Protein AF-A0A8T6UL02-F1 (afdb_monomer)

Radius of gyration: 34.54 Å; Cα contacts (8 Å, |Δi|>4): 51; chains: 1; bounding box: 74×32×104 Å

Secondary structure (DSSP, 8-state):
---SSTT-S-HHHH-HHHHHHHHHHHHHHHHHHHHHHHHHHHHHHHHHTSS-HHHHHHHHHHHHHHHHHHHHHHHHHHHHHHHHHHHHHHHHHHHHHHHHHHHHHHHHHHHHHHHHHHHHHHHHHHTTSSS---

Foldseek 3Di:
DPDDPPPPQDLLNPDPLLVVLVVVLVVLVVVLVVLVVVLVVLVVCVVVVVDDPVRNVVSVVVSVVSNVVSVVVSVVSVVVSVVVSVVSVVVVVVVVVVVVVVVVVVVVVVVVVVVVVVVVVVVVVVVVVPPPDD

Mean predicted aligned error: 10.26 Å

pLDDT: mean 85.06, std 16.7, range [44.0, 98.06]

Solvent-accessible surface area (backbone atoms only — not comparable to full-atom values): 7528 Å² total; per-residue (Å²): 141,91,78,81,76,79,74,77,63,47,77,57,73,66,34,66,65,46,50,50,39,52,52,52,39,53,52,41,51,52,54,44,52,52,49,51,54,51,53,52,50,50,54,50,32,41,75,72,64,79,36,54,72,68,57,46,51,55,51,50,53,52,48,52,52,52,47,53,53,43,52,54,50,37,56,54,42,49,52,52,34,53,55,49,44,51,54,50,49,54,56,48,52,57,49,50,53,57,48,49,56,53,47,54,55,48,49,53,54,49,53,54,52,50,52,55,49,52,59,53,53,52,55,58,52,59,65,64,69,75,76,82,85,132

Nearest PDB structures (foldseek):
  4tko-assembly1_B  TM=5.099E-01  e=1.509E+00  Aquifex aeolicus VF5
  3zx6-assembly1_A  TM=4.543E-01  e=8.650E+00  Archaeoglobus fulgidus DSM 4304

Structure (mmCIF, N/CA/C/O backbone):
data_AF-A0A8T6UL02-F1
#
_entry.id   AF-A0A8T6UL02-F1
#
loop_
_atom_site.group_PDB
_atom_site.id
_atom_site.type_symbol
_atom_site.label_atom_id
_atom_site.label_alt_id
_atom_site.label_comp_id
_atom_site.label_asym_id
_atom_site.label_entity_id
_atom_site.label_seq_id
_atom_site.pdbx_PDB_ins_code
_atom_site.Cartn_x
_atom_site.Cartn_y
_atom_site.Cartn_z
_atom_site.occupancy
_atom_site.B_iso_or_equiv
_atom_site.auth_seq_id
_atom_site.auth_comp_id
_atom_site.auth_asym_id
_atom_site.auth_atom_id
_atom_site.pdbx_PDB_model_num
ATOM 1 N N . MET A 1 1 ? -29.257 -24.003 4.814 1.00 45.38 1 MET A N 1
ATOM 2 C CA . MET A 1 1 ? -28.321 -23.491 5.841 1.00 45.38 1 MET A CA 1
ATOM 3 C C . MET A 1 1 ? -27.054 -22.972 5.154 1.00 45.38 1 MET A C 1
ATOM 5 O O . MET A 1 1 ? -26.234 -23.784 4.768 1.00 45.38 1 MET A O 1
ATOM 9 N N . ALA A 1 2 ? -26.910 -21.660 4.904 1.00 47.00 2 ALA A N 1
ATOM 10 C CA . ALA A 1 2 ? -25.755 -21.115 4.156 1.00 47.00 2 ALA A CA 1
ATOM 11 C C . ALA A 1 2 ? -25.418 -19.651 4.528 1.00 47.00 2 ALA A C 1
ATOM 13 O O . ALA A 1 2 ? -25.302 -18.783 3.662 1.00 47.00 2 ALA A O 1
ATOM 14 N N . ARG A 1 3 ? -25.341 -19.328 5.827 1.00 44.00 3 ARG A N 1
ATOM 15 C CA . ARG A 1 3 ? -25.048 -17.953 6.293 1.00 44.00 3 ARG A CA 1
ATOM 16 C C . ARG A 1 3 ? -24.009 -17.857 7.419 1.00 44.00 3 ARG A C 1
ATOM 18 O O . ARG A 1 3 ? -23.901 -16.799 8.017 1.00 44.00 3 ARG A O 1
ATOM 25 N N . ALA A 1 4 ? -23.235 -18.908 7.695 1.00 48.69 4 ALA A N 1
ATOM 26 C CA . ALA A 1 4 ? -22.297 -18.909 8.826 1.00 48.69 4 ALA A CA 1
ATOM 27 C C . ALA A 1 4 ? -20.877 -18.395 8.495 1.00 48.69 4 ALA A C 1
ATOM 29 O O . ALA A 1 4 ? -20.151 -17.995 9.399 1.00 48.69 4 ALA A O 1
ATOM 30 N N . ASP A 1 5 ? -20.468 -18.346 7.220 1.00 46.78 5 ASP A N 1
ATOM 31 C CA . ASP A 1 5 ? -19.061 -18.061 6.874 1.00 46.78 5 ASP A CA 1
ATOM 32 C C . ASP A 1 5 ? -18.757 -16.618 6.447 1.00 46.78 5 ASP A C 1
ATOM 34 O O . ASP A 1 5 ? -17.597 -16.266 6.238 1.00 46.78 5 ASP A O 1
ATOM 38 N N . LYS A 1 6 ? -19.762 -15.736 6.350 1.00 47.28 6 LYS A N 1
ATOM 39 C CA . LYS A 1 6 ? -19.541 -14.339 5.916 1.00 47.28 6 LYS A CA 1
ATOM 40 C C . LYS A 1 6 ? -18.942 -13.433 7.002 1.00 47.28 6 LYS A C 1
ATOM 42 O O . LYS A 1 6 ? -18.418 -12.369 6.671 1.00 47.28 6 LYS A O 1
ATOM 47 N N . ASP A 1 7 ? -18.951 -13.865 8.261 1.00 50.88 7 ASP A N 1
ATOM 48 C CA . ASP A 1 7 ? -18.588 -13.024 9.410 1.00 50.88 7 ASP A CA 1
ATOM 49 C C . ASP A 1 7 ? -17.137 -13.174 9.896 1.00 50.88 7 ASP A C 1
ATOM 51 O O . ASP A 1 7 ? -16.709 -12.448 10.792 1.00 50.88 7 ASP A O 1
ATOM 55 N N . LYS A 1 8 ? -16.329 -14.027 9.255 1.00 52.44 8 LYS A N 1
ATOM 56 C CA . LYS A 1 8 ? -14.916 -14.246 9.627 1.00 52.44 8 LYS A CA 1
ATOM 57 C C . LYS A 1 8 ? -13.940 -13.209 9.057 1.00 52.44 8 LYS A C 1
ATOM 59 O 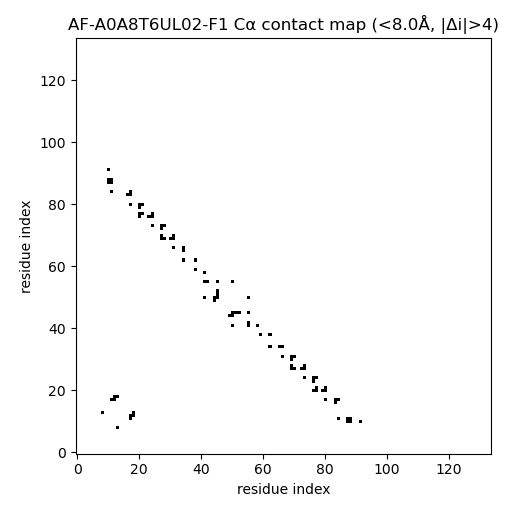O . LYS A 1 8 ? -12.736 -13.341 9.245 1.00 52.44 8 LYS A O 1
ATOM 64 N N . THR A 1 9 ? -14.420 -12.173 8.362 1.00 61.25 9 THR A N 1
ATOM 65 C CA . THR A 1 9 ? -13.524 -11.114 7.869 1.00 61.25 9 THR A CA 1
ATOM 66 C C . THR A 1 9 ? -13.160 -10.162 9.000 1.00 61.25 9 THR A C 1
ATOM 68 O O . THR A 1 9 ? -14.03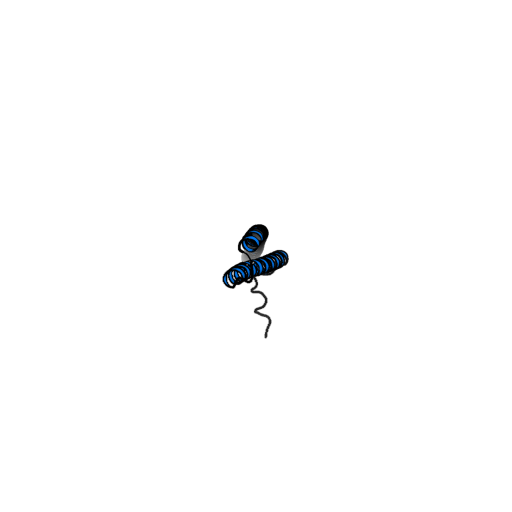3 -9.590 9.675 1.00 61.25 9 THR A O 1
ATOM 71 N N . SER A 1 10 ? -11.854 -9.981 9.213 1.00 71.75 10 SER A N 1
ATOM 72 C CA . SER A 1 10 ? -11.358 -9.158 10.313 1.00 71.75 10 SER A CA 1
ATOM 73 C C . SER A 1 10 ? -11.917 -7.734 10.203 1.00 71.75 10 SER A C 1
ATOM 75 O O . SER A 1 10 ? -12.182 -7.219 9.112 1.00 71.75 10 SER A O 1
ATOM 77 N N . ILE A 1 11 ? -12.128 -7.059 11.337 1.00 77.25 11 ILE A N 1
ATOM 78 C CA . ILE A 1 11 ? -12.594 -5.656 11.355 1.00 77.25 11 ILE A CA 1
ATOM 79 C C . ILE A 1 11 ? -11.691 -4.761 10.478 1.00 77.25 11 ILE A C 1
ATOM 81 O O . ILE A 1 11 ? -12.160 -3.812 9.848 1.00 77.25 11 ILE A O 1
ATOM 85 N N . VAL A 1 12 ? -10.410 -5.119 10.386 1.00 72.31 12 VAL A N 1
ATOM 86 C CA . VAL A 1 12 ? -9.400 -4.496 9.529 1.00 72.31 12 VAL A CA 1
ATOM 87 C C . VAL A 1 12 ? -9.692 -4.740 8.043 1.00 72.31 12 VAL A C 1
ATOM 89 O O . VAL A 1 12 ? -9.715 -3.793 7.261 1.00 72.31 12 VAL A O 1
ATOM 92 N N . GLU A 1 13 ? -9.986 -5.981 7.654 1.00 74.12 13 GLU A N 1
ATOM 93 C CA . GLU A 1 13 ? -10.331 -6.353 6.275 1.00 74.12 13 GLU A CA 1
ATOM 94 C C . GLU A 1 13 ? -11.640 -5.731 5.799 1.00 74.12 13 GLU A C 1
ATOM 96 O O . GLU A 1 13 ? -11.802 -5.489 4.605 1.00 74.12 13 GLU A O 1
ATOM 101 N N . ARG A 1 14 ? -12.583 -5.448 6.701 1.00 79.56 14 ARG A N 1
ATOM 102 C CA . ARG A 1 14 ? -13.853 -4.791 6.359 1.00 79.56 14 ARG A CA 1
ATOM 103 C C . ARG A 1 14 ? -13.728 -3.276 6.180 1.00 79.56 14 ARG A C 1
ATOM 105 O O . ARG A 1 14 ? -14.596 -2.677 5.538 1.00 79.56 14 ARG A O 1
ATOM 112 N N . ASP A 1 15 ? -12.662 -2.647 6.675 1.00 90.38 15 ASP A N 1
ATOM 113 C CA . ASP A 1 15 ? -12.486 -1.197 6.572 1.00 90.38 15 ASP A CA 1
ATOM 114 C C . ASP A 1 15 ? -12.290 -0.760 5.108 1.00 90.38 15 ASP A C 1
ATOM 116 O O . ASP A 1 15 ? -11.323 -1.104 4.422 1.00 90.38 15 ASP A O 1
ATOM 120 N N . ARG A 1 16 ? -13.234 0.051 4.612 1.00 90.94 16 ARG A N 1
ATOM 121 C CA . ARG A 1 16 ? -13.246 0.530 3.219 1.00 90.94 16 ARG A CA 1
ATOM 122 C C . ARG A 1 16 ? -11.994 1.336 2.860 1.00 90.94 16 ARG A C 1
ATOM 124 O O . ARG A 1 16 ? -11.568 1.301 1.7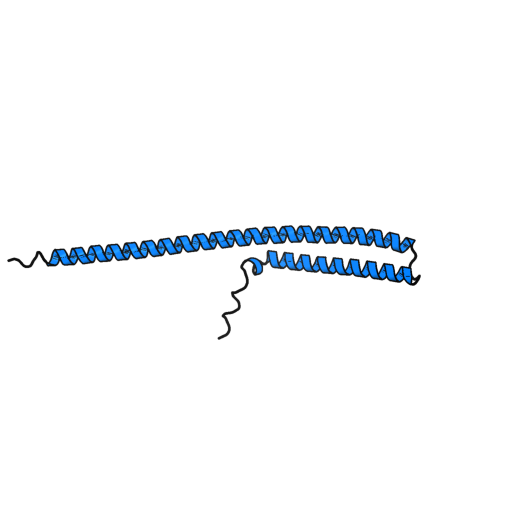05 1.00 90.94 16 ARG A O 1
ATOM 131 N N . LYS A 1 17 ? -11.402 2.062 3.818 1.00 91.81 17 LYS A N 1
ATOM 132 C CA . LYS A 1 17 ? -10.203 2.877 3.570 1.00 91.81 17 LYS A CA 1
ATOM 133 C C . LYS A 1 17 ? -8.978 1.981 3.405 1.00 91.81 17 LYS A C 1
ATOM 135 O O . LYS A 1 17 ? -8.224 2.192 2.461 1.00 91.81 17 LYS A O 1
ATOM 140 N N . ILE A 1 18 ? -8.830 0.947 4.234 1.00 92.25 18 ILE A N 1
ATOM 141 C CA . ILE A 1 18 ? -7.770 -0.064 4.090 1.00 92.25 18 ILE A CA 1
ATOM 142 C C . ILE A 1 18 ? -7.890 -0.793 2.749 1.00 92.25 18 ILE A C 1
ATOM 144 O O . ILE A 1 18 ? -6.895 -0.903 2.030 1.00 92.25 18 ILE A O 1
ATOM 148 N N . LYS A 1 19 ? -9.103 -1.197 2.340 1.00 93.88 19 LYS A N 1
ATOM 149 C CA . LYS A 1 19 ? -9.328 -1.786 1.005 1.00 93.88 19 LYS A CA 1
ATOM 150 C C . LYS A 1 19 ? -8.906 -0.845 -0.123 1.00 93.88 19 LYS A C 1
ATOM 152 O O . LYS A 1 19 ? -8.217 -1.269 -1.050 1.00 93.88 19 LYS A O 1
ATOM 157 N N . LYS A 1 20 ? -9.291 0.434 -0.045 1.00 95.19 20 LYS A N 1
ATOM 158 C CA . LYS A 1 20 ? -8.926 1.444 -1.050 1.00 95.19 20 LYS A CA 1
ATOM 159 C C . LYS A 1 20 ? -7.410 1.629 -1.131 1.00 95.19 20 LYS A C 1
ATOM 161 O O . LYS A 1 20 ? -6.864 1.579 -2.228 1.00 95.19 20 LYS A O 1
ATOM 166 N N . LEU A 1 21 ? -6.738 1.785 0.010 1.00 94.38 21 LEU A N 1
ATOM 167 C CA . LEU A 1 21 ? -5.280 1.921 0.076 1.00 94.38 21 LEU A CA 1
ATOM 168 C C . LEU A 1 21 ? -4.577 0.684 -0.490 1.00 94.38 21 LEU A C 1
ATOM 170 O O . LEU A 1 21 ? -3.671 0.821 -1.301 1.00 94.38 21 LEU A O 1
ATOM 174 N N . THR A 1 22 ? -5.054 -0.514 -0.153 1.00 95.12 22 THR A N 1
ATOM 175 C CA . THR A 1 22 ? -4.528 -1.776 -0.698 1.00 95.12 22 THR A CA 1
ATOM 176 C C . THR A 1 22 ? -4.677 -1.843 -2.215 1.00 95.12 22 THR A C 1
ATOM 178 O O . THR A 1 22 ? -3.741 -2.226 -2.909 1.00 95.12 22 THR A O 1
ATOM 181 N N . LYS A 1 23 ? -5.831 -1.433 -2.757 1.00 97.00 23 LYS A N 1
ATOM 182 C CA . LYS A 1 23 ? -6.037 -1.373 -4.210 1.00 97.00 23 LYS A CA 1
ATOM 183 C C . LYS A 1 23 ? -5.077 -0.381 -4.870 1.00 97.00 23 LYS A C 1
ATOM 185 O O . LYS A 1 23 ? -4.508 -0.706 -5.903 1.00 97.00 23 LYS A O 1
ATOM 190 N N . MET A 1 24 ? -4.877 0.794 -4.271 1.00 96.44 24 MET A N 1
ATOM 191 C CA . MET A 1 24 ? -3.936 1.795 -4.785 1.00 96.44 24 MET A CA 1
ATOM 192 C C . MET A 1 24 ? -2.489 1.291 -4.768 1.00 96.44 24 MET A C 1
ATOM 194 O O . MET A 1 24 ? -1.785 1.503 -5.749 1.00 96.44 24 MET A O 1
ATOM 198 N N . ILE A 1 25 ? -2.068 0.596 -3.704 1.00 97.00 25 ILE A N 1
ATOM 199 C CA . ILE A 1 25 ? -0.744 -0.044 -3.624 1.00 97.00 25 ILE A CA 1
ATOM 200 C C . ILE A 1 25 ? -0.576 -1.034 -4.778 1.00 97.00 25 ILE A C 1
ATOM 202 O O . ILE A 1 25 ? 0.349 -0.875 -5.563 1.00 97.00 25 ILE A O 1
ATOM 206 N N . LYS A 1 26 ? -1.540 -1.943 -4.976 1.00 97.44 26 LYS A N 1
ATOM 207 C CA . LYS A 1 26 ? -1.514 -2.912 -6.086 1.00 97.44 26 LYS A CA 1
ATOM 208 C C . LYS A 1 26 ? -1.449 -2.258 -7.463 1.00 97.44 26 LYS A C 1
ATOM 210 O O . LYS A 1 26 ? -0.798 -2.772 -8.365 1.00 97.44 26 LYS A O 1
ATOM 215 N N . THR A 1 27 ? -2.137 -1.134 -7.659 1.00 98.06 27 THR A N 1
ATOM 216 C CA . THR A 1 27 ? -2.023 -0.371 -8.909 1.00 98.06 27 THR A CA 1
ATOM 217 C C . THR A 1 27 ? -0.608 0.173 -9.094 1.00 98.06 27 THR A C 1
ATOM 219 O O . THR A 1 27 ? -0.072 0.078 -10.192 1.00 98.06 27 THR A O 1
ATOM 222 N N . LYS A 1 28 ? 0.017 0.701 -8.036 1.00 97.19 28 LYS A N 1
ATOM 223 C CA . LYS A 1 28 ? 1.394 1.206 -8.093 1.00 97.19 28 LYS A CA 1
ATOM 224 C C . LYS A 1 28 ? 2.438 0.100 -8.254 1.00 97.19 28 LYS A C 1
ATOM 226 O O . LYS A 1 28 ? 3.409 0.315 -8.965 1.00 97.19 28 LYS A O 1
ATOM 231 N N . GLU A 1 29 ? 2.225 -1.076 -7.675 1.00 96.94 29 GLU A N 1
ATOM 232 C CA . GLU A 1 29 ? 3.060 -2.262 -7.919 1.00 96.94 29 GLU A CA 1
ATOM 233 C C . GLU A 1 29 ? 3.018 -2.658 -9.400 1.00 96.94 29 GLU A C 1
ATOM 235 O O . GLU A 1 29 ? 4.058 -2.779 -10.030 1.00 96.94 29 GLU A O 1
ATOM 240 N N . LYS A 1 30 ? 1.828 -2.698 -10.013 1.00 97.88 30 LYS A N 1
ATOM 241 C CA . LYS A 1 30 ? 1.707 -2.945 -11.460 1.00 97.88 30 LYS A CA 1
ATOM 242 C C . LYS A 1 30 ? 2.393 -1.880 -12.317 1.00 97.88 30 LYS A C 1
ATOM 244 O O . LYS A 1 30 ? 2.960 -2.200 -13.356 1.00 97.88 30 LYS A O 1
ATOM 249 N N . GLU A 1 31 ? 2.322 -0.608 -11.921 1.00 96.94 31 GLU A N 1
ATOM 250 C CA . GLU A 1 31 ? 3.071 0.458 -12.603 1.00 96.94 31 GLU A CA 1
ATOM 251 C C . GLU A 1 31 ? 4.588 0.215 -12.516 1.00 96.94 31 GLU A C 1
ATOM 253 O O . GLU A 1 31 ? 5.294 0.419 -13.503 1.00 96.94 31 GLU A O 1
ATOM 258 N N . LEU A 1 32 ? 5.081 -0.255 -11.365 1.00 96.25 32 LEU A N 1
ATOM 259 C CA . LEU A 1 32 ? 6.484 -0.612 -11.166 1.00 96.25 32 LEU A CA 1
ATOM 260 C C . LEU A 1 32 ? 6.901 -1.777 -12.074 1.00 96.25 32 LEU A C 1
ATOM 262 O O . LEU A 1 32 ? 7.911 -1.655 -12.765 1.00 96.25 32 LEU A O 1
ATOM 266 N N . ASP A 1 33 ? 6.090 -2.833 -12.149 1.00 96.94 33 ASP A N 1
ATOM 267 C CA . ASP A 1 33 ? 6.334 -3.988 -13.024 1.00 96.94 33 ASP A CA 1
ATOM 268 C C . ASP A 1 33 ? 6.428 -3.562 -14.498 1.00 96.94 33 ASP A C 1
ATOM 270 O O . ASP A 1 33 ? 7.295 -4.017 -15.244 1.00 96.94 33 ASP A O 1
ATOM 274 N N . ILE A 1 34 ? 5.570 -2.631 -14.933 1.00 97.50 34 ILE A N 1
ATOM 275 C CA . ILE A 1 34 ? 5.609 -2.084 -16.297 1.00 97.50 34 ILE A CA 1
ATOM 276 C C . ILE A 1 34 ? 6.913 -1.317 -16.547 1.00 97.50 34 ILE A C 1
ATOM 278 O O . ILE A 1 34 ? 7.491 -1.434 -17.629 1.00 97.50 34 ILE A O 1
ATOM 282 N N . ILE A 1 35 ? 7.380 -0.520 -15.582 1.00 96.38 35 ILE A N 1
ATOM 283 C CA . ILE A 1 35 ? 8.655 0.210 -15.685 1.00 96.38 35 ILE A CA 1
ATOM 284 C C . ILE A 1 35 ? 9.827 -0.774 -15.774 1.00 96.38 35 ILE A C 1
ATOM 286 O O . ILE A 1 35 ? 10.741 -0.574 -16.574 1.00 96.38 35 ILE A O 1
ATOM 290 N N . GLU A 1 36 ? 9.804 -1.843 -14.981 1.00 95.31 36 GLU A N 1
ATOM 291 C CA . GLU A 1 36 ? 10.839 -2.878 -14.990 1.00 95.31 36 GLU A CA 1
ATOM 292 C C . GLU A 1 36 ? 10.848 -3.643 -16.320 1.00 95.31 36 GLU A C 1
ATOM 294 O O . GLU A 1 36 ? 11.895 -3.719 -16.965 1.00 95.31 36 GLU A O 1
ATOM 299 N N . ALA A 1 37 ? 9.681 -4.044 -16.828 1.00 97.25 37 ALA A N 1
ATOM 300 C CA . ALA A 1 37 ? 9.556 -4.659 -18.147 1.00 97.25 37 ALA A CA 1
ATOM 301 C C . ALA A 1 37 ? 10.020 -3.726 -19.284 1.00 97.25 37 ALA A C 1
ATOM 303 O O . ALA A 1 37 ? 10.629 -4.175 -20.256 1.00 97.25 37 ALA A O 1
ATOM 304 N N . LYS A 1 38 ? 9.759 -2.414 -19.187 1.00 96.00 38 LYS A N 1
ATOM 305 C CA . LYS A 1 38 ? 10.280 -1.426 -20.149 1.00 96.00 38 LYS A CA 1
ATOM 306 C C . LYS A 1 38 ? 11.806 -1.350 -20.113 1.00 96.00 38 LYS A C 1
ATOM 308 O O . LYS A 1 38 ? 12.421 -1.300 -21.175 1.00 96.00 38 LYS A O 1
ATOM 313 N N . ALA A 1 39 ? 12.409 -1.372 -18.925 1.00 94.81 39 ALA A N 1
ATOM 314 C CA . ALA A 1 39 ? 13.863 -1.365 -18.777 1.00 94.81 3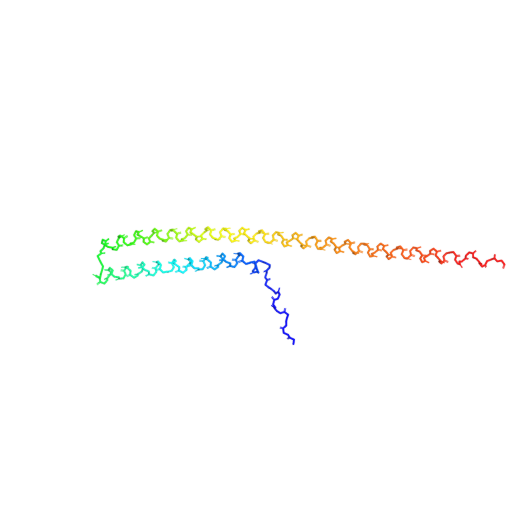9 ALA A CA 1
ATOM 315 C C . ALA A 1 39 ? 14.499 -2.613 -19.408 1.00 94.81 39 ALA A C 1
ATOM 317 O O . ALA A 1 39 ? 15.493 -2.508 -20.128 1.00 94.81 39 ALA A O 1
ATOM 318 N N . GLU A 1 40 ? 13.896 -3.785 -19.201 1.00 96.00 40 GLU A N 1
ATOM 319 C CA . GLU A 1 40 ? 14.356 -5.033 -19.816 1.00 96.00 40 GLU A CA 1
ATOM 320 C C . GLU A 1 40 ? 14.246 -5.004 -21.343 1.00 96.00 40 GLU A C 1
ATOM 322 O O . GLU A 1 40 ? 15.201 -5.359 -22.037 1.00 96.00 40 GLU A O 1
ATOM 327 N N . ARG A 1 41 ? 13.126 -4.509 -21.887 1.00 96.50 41 ARG A N 1
ATOM 328 C CA . ARG A 1 41 ? 12.961 -4.349 -23.341 1.00 96.50 41 ARG A CA 1
ATOM 329 C C . ARG A 1 41 ? 13.983 -3.389 -23.935 1.00 96.50 41 ARG A C 1
ATOM 331 O O . ARG A 1 41 ? 14.559 -3.706 -24.969 1.00 96.50 41 ARG A O 1
ATOM 338 N N . ALA A 1 42 ? 14.238 -2.258 -23.281 1.00 95.06 42 ALA A N 1
ATOM 339 C CA . ALA A 1 42 ? 15.241 -1.297 -23.731 1.00 95.06 42 ALA A CA 1
ATOM 340 C C . ALA A 1 42 ? 16.640 -1.930 -23.766 1.00 95.06 42 ALA A C 1
ATOM 342 O O . ALA A 1 42 ? 17.372 -1.780 -24.743 1.00 95.06 42 ALA A O 1
ATOM 343 N N . LYS A 1 43 ? 16.989 -2.719 -22.742 1.00 95.12 43 LYS A N 1
ATOM 344 C CA . LYS A 1 43 ? 18.251 -3.470 -22.708 1.00 95.12 43 LYS A CA 1
ATOM 345 C C . LYS A 1 43 ? 18.344 -4.471 -23.865 1.00 95.12 43 LYS A C 1
ATOM 347 O O . LYS A 1 43 ? 19.394 -4.574 -24.497 1.00 95.12 43 LYS A O 1
ATOM 352 N N . ALA A 1 44 ? 17.254 -5.175 -24.171 1.00 96.38 44 ALA A N 1
ATOM 353 C CA . ALA A 1 44 ? 17.194 -6.093 -25.306 1.00 96.38 44 ALA A CA 1
ATOM 354 C C . ALA A 1 44 ? 17.316 -5.365 -26.659 1.00 96.38 44 ALA A C 1
ATOM 356 O O . ALA A 1 44 ? 18.027 -5.841 -27.539 1.00 96.38 44 ALA A O 1
ATOM 357 N N . GLN A 1 45 ? 16.690 -4.194 -26.820 1.00 96.25 45 GLN A N 1
ATOM 358 C CA . GLN A 1 45 ? 16.794 -3.376 -28.036 1.00 96.25 45 GLN A CA 1
ATOM 359 C C . GLN A 1 45 ? 18.230 -2.916 -28.298 1.00 96.25 45 GLN A C 1
ATOM 361 O O . GLN A 1 45 ? 18.695 -3.000 -29.430 1.00 96.25 45 GLN A O 1
ATOM 366 N N . VAL A 1 46 ? 18.970 -2.516 -27.259 1.00 96.31 46 VAL A N 1
ATOM 367 C CA . VAL A 1 46 ? 20.402 -2.200 -27.400 1.00 96.31 46 VAL A CA 1
ATOM 368 C C . VAL A 1 46 ? 21.204 -3.422 -27.827 1.00 96.31 46 VAL A C 1
ATOM 370 O O . VAL A 1 46 ? 22.055 -3.316 -28.704 1.00 96.31 46 VAL A O 1
ATOM 373 N N . ALA A 1 47 ? 20.935 -4.586 -27.228 1.00 95.06 47 ALA A N 1
ATOM 374 C CA . ALA A 1 47 ? 21.646 -5.818 -27.562 1.00 95.06 47 ALA A CA 1
ATOM 375 C C . ALA A 1 47 ? 21.411 -6.260 -29.017 1.00 95.06 47 ALA A C 1
ATOM 377 O O . ALA A 1 47 ? 22.317 -6.810 -29.635 1.00 95.06 47 ALA A O 1
ATOM 378 N N . ARG A 1 48 ? 20.221 -5.991 -29.568 1.00 96.44 48 ARG A N 1
ATOM 379 C CA . ARG A 1 48 ? 19.885 -6.262 -30.976 1.00 96.44 48 ARG A CA 1
ATOM 380 C C . ARG A 1 48 ? 20.363 -5.182 -31.951 1.00 96.44 48 ARG A C 1
ATOM 382 O O . ARG A 1 48 ? 20.298 -5.400 -33.153 1.00 96.44 48 ARG A O 1
ATOM 389 N N . GLY A 1 49 ? 20.833 -4.038 -31.455 1.00 94.94 49 GLY A N 1
ATOM 390 C CA . GLY A 1 49 ? 21.208 -2.888 -32.283 1.00 94.94 49 GLY A CA 1
ATOM 391 C C . GLY A 1 49 ? 20.032 -1.998 -32.707 1.00 94.94 49 GLY A C 1
ATOM 392 O O . GLY A 1 49 ? 20.250 -1.012 -33.402 1.00 94.94 49 GLY A O 1
ATOM 393 N N . ASP A 1 50 ? 18.812 -2.285 -32.239 1.00 95.69 50 ASP A N 1
ATOM 394 C CA . ASP A 1 50 ? 17.600 -1.493 -32.508 1.00 95.69 50 ASP A CA 1
ATOM 395 C C .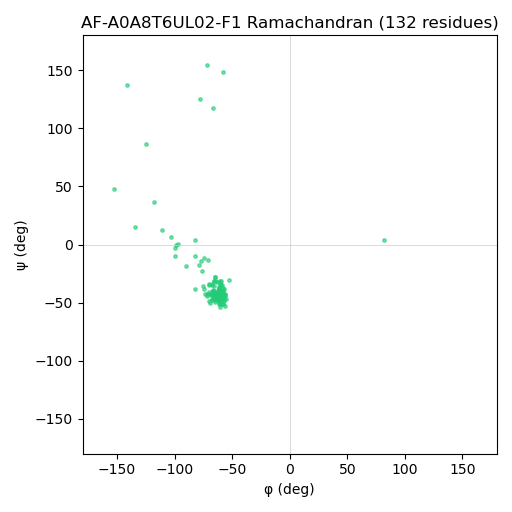 ASP A 1 50 ? 17.606 -0.132 -31.780 1.00 95.69 50 ASP A C 1
ATOM 397 O O . ASP A 1 50 ? 16.760 0.724 -32.034 1.00 95.69 50 ASP A O 1
ATOM 401 N N . MET A 1 51 ? 18.511 0.056 -30.814 1.00 94.62 51 MET A N 1
ATOM 402 C CA . MET A 1 51 ? 18.624 1.261 -29.992 1.00 94.62 51 MET A CA 1
ATOM 403 C C . MET A 1 51 ? 20.092 1.611 -29.747 1.00 94.62 51 MET A C 1
ATOM 405 O O . MET A 1 51 ? 20.908 0.746 -29.424 1.00 94.62 51 MET A O 1
ATOM 409 N N . SER A 1 52 ? 20.426 2.900 -29.839 1.00 96.81 52 SER A N 1
ATOM 410 C CA . SER A 1 52 ? 21.776 3.371 -29.532 1.00 96.81 52 SER A CA 1
ATOM 411 C C . SER A 1 52 ? 22.061 3.326 -28.024 1.00 96.81 52 SER A C 1
ATOM 413 O O . SER A 1 52 ? 21.167 3.463 -27.184 1.00 96.81 52 SER A O 1
ATOM 415 N N . LYS A 1 53 ? 23.341 3.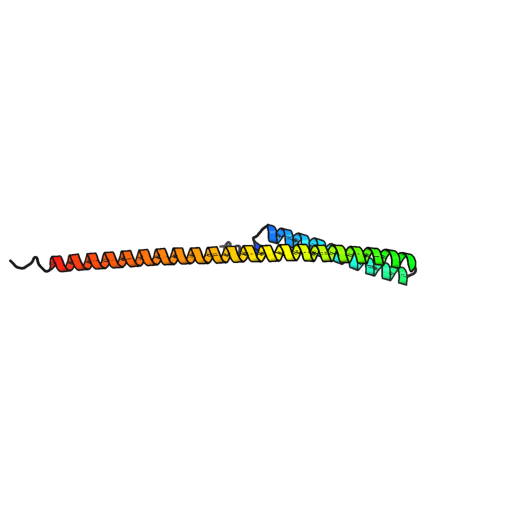205 -27.651 1.00 94.12 53 LYS A N 1
ATOM 416 C CA . LYS A 1 53 ? 23.756 3.277 -26.237 1.00 94.12 53 LYS A CA 1
ATOM 417 C C . LYS A 1 53 ? 23.373 4.613 -25.586 1.00 94.12 53 LYS A C 1
ATOM 419 O O . LYS A 1 53 ? 23.027 4.624 -24.408 1.00 94.12 53 LYS A O 1
ATOM 424 N N . GLY A 1 54 ? 23.420 5.718 -26.336 1.00 96.06 54 GLY A N 1
ATOM 425 C CA . GLY A 1 54 ? 23.054 7.047 -25.839 1.00 96.06 54 GLY A CA 1
ATOM 426 C C . GLY A 1 54 ? 21.556 7.176 -25.552 1.00 96.06 54 GLY A C 1
ATOM 427 O O . GLY A 1 54 ? 21.169 7.682 -24.499 1.00 96.06 54 GLY A O 1
ATOM 428 N N . ASP A 1 55 ? 20.707 6.653 -26.440 1.00 95.25 55 ASP A N 1
ATOM 429 C CA . ASP A 1 55 ? 19.252 6.625 -26.231 1.00 95.25 55 ASP A CA 1
ATOM 430 C C . ASP A 1 55 ? 18.878 5.747 -25.042 1.00 95.25 55 ASP A C 1
ATOM 432 O O . ASP A 1 55 ? 18.085 6.152 -24.193 1.00 95.25 55 ASP A O 1
ATOM 436 N N . TYR A 1 56 ? 19.531 4.593 -24.913 1.00 96.94 56 TYR A N 1
ATOM 437 C CA . TYR A 1 56 ? 19.358 3.722 -23.759 1.00 96.94 56 TYR A CA 1
ATOM 438 C C . TYR A 1 56 ? 19.762 4.386 -22.446 1.00 96.94 56 TYR A C 1
ATOM 440 O O . TYR A 1 56 ? 19.048 4.257 -21.457 1.00 96.94 56 TYR A O 1
ATOM 448 N N . GLN A 1 57 ? 20.881 5.114 -22.408 1.00 96.88 57 GLN A N 1
ATOM 449 C CA . GLN A 1 57 ? 21.303 5.827 -21.200 1.00 96.88 57 GLN A CA 1
ATOM 450 C C . GLN A 1 57 ? 20.280 6.888 -20.783 1.00 96.88 57 GLN A C 1
ATOM 452 O O . GLN A 1 57 ? 19.933 6.957 -19.601 1.00 96.88 57 GLN A O 1
ATOM 457 N N . ARG A 1 58 ? 19.758 7.668 -21.741 1.00 96.94 58 ARG A N 1
ATOM 458 C CA . ARG A 1 58 ? 18.698 8.659 -21.487 1.00 96.94 58 ARG A CA 1
ATOM 459 C C . ARG A 1 58 ? 17.438 7.993 -20.939 1.00 96.94 58 ARG A C 1
ATOM 461 O O . ARG A 1 58 ? 16.980 8.357 -19.856 1.00 96.94 58 ARG A O 1
ATOM 468 N N . LEU A 1 59 ? 16.958 6.952 -21.618 1.00 95.75 59 LEU A N 1
ATOM 469 C CA . LEU A 1 59 ? 15.785 6.189 -21.196 1.00 95.75 59 LEU A CA 1
ATOM 470 C C . LEU A 1 59 ? 15.983 5.537 -19.818 1.00 95.75 59 LEU A C 1
ATOM 472 O O . LEU A 1 59 ? 15.086 5.546 -18.983 1.00 95.75 59 LEU A O 1
ATOM 476 N N . ASN A 1 60 ? 17.167 5.001 -19.533 1.00 95.19 60 ASN A N 1
ATOM 477 C CA . ASN A 1 60 ? 17.459 4.368 -18.250 1.00 95.19 60 ASN A CA 1
ATOM 478 C C . ASN A 1 60 ? 17.445 5.378 -17.088 1.00 95.19 60 ASN A C 1
ATOM 480 O O . ASN A 1 60 ? 16.985 5.047 -15.995 1.00 95.19 60 ASN A O 1
ATOM 484 N N . ILE A 1 61 ? 17.895 6.619 -17.312 1.00 97.44 61 ILE A N 1
ATOM 485 C CA . ILE A 1 61 ? 17.785 7.700 -16.317 1.00 97.44 61 ILE A CA 1
ATOM 486 C C . ILE A 1 61 ? 16.314 8.033 -16.038 1.00 97.44 61 ILE A C 1
ATOM 488 O O . ILE A 1 61 ? 15.933 8.186 -14.874 1.00 97.44 61 ILE A O 1
ATOM 492 N N . GLU A 1 62 ? 15.484 8.124 -17.078 1.00 97.12 62 GLU A N 1
ATOM 493 C CA . GLU A 1 62 ? 14.041 8.362 -16.939 1.00 97.12 62 GLU A CA 1
ATOM 494 C C . GLU A 1 62 ? 13.363 7.231 -16.159 1.00 97.1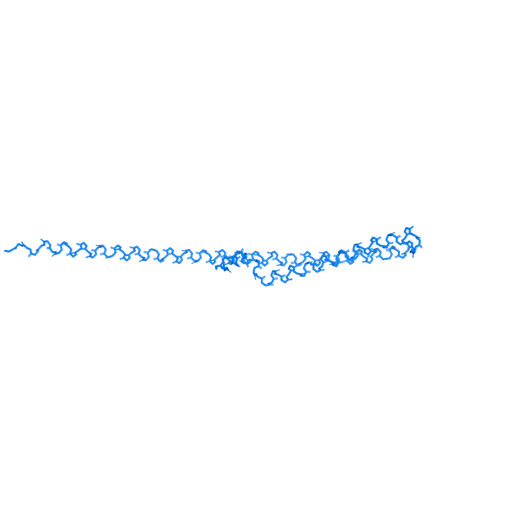2 62 GLU A C 1
ATOM 496 O O . GLU A 1 62 ? 12.744 7.477 -15.122 1.00 97.12 62 GLU A O 1
ATOM 501 N N . LEU A 1 63 ? 13.586 5.977 -16.560 1.00 96.75 63 LEU A N 1
ATOM 502 C CA . LEU A 1 63 ? 13.028 4.804 -15.883 1.00 96.75 63 LEU A CA 1
ATOM 503 C C . LEU A 1 63 ? 13.497 4.696 -14.424 1.00 96.75 63 LEU A C 1
ATOM 505 O O . LEU A 1 63 ? 12.725 4.285 -13.556 1.00 96.75 63 LEU A O 1
ATOM 509 N N . ALA A 1 64 ? 14.735 5.093 -14.112 1.00 96.38 64 ALA A N 1
ATOM 510 C CA . ALA A 1 64 ? 15.230 5.135 -12.738 1.00 96.38 64 ALA A CA 1
ATOM 511 C C . ALA A 1 64 ? 14.507 6.195 -11.884 1.00 96.38 64 ALA A C 1
ATOM 513 O O . ALA A 1 64 ? 14.190 5.936 -10.716 1.00 96.38 64 ALA A O 1
ATOM 514 N N . ARG A 1 65 ? 14.213 7.373 -12.453 1.00 97.31 65 ARG A N 1
ATOM 515 C CA . ARG A 1 65 ? 13.420 8.420 -11.783 1.00 97.31 65 ARG A CA 1
ATOM 516 C C . ARG A 1 65 ? 11.989 7.952 -11.540 1.00 97.31 65 ARG A C 1
ATOM 518 O O . ARG A 1 65 ? 11.514 8.061 -10.408 1.00 97.31 65 ARG A O 1
ATOM 525 N N . ASP A 1 66 ? 11.357 7.358 -12.546 1.00 96.69 66 ASP A N 1
ATOM 526 C CA . ASP A 1 66 ? 9.997 6.823 -12.442 1.00 96.69 66 ASP A CA 1
ATOM 527 C C . ASP A 1 66 ? 9.916 5.715 -11.389 1.00 96.69 66 ASP A C 1
ATOM 529 O O . ASP A 1 66 ? 9.069 5.760 -10.493 1.00 96.69 66 ASP A O 1
ATOM 533 N N . ARG A 1 67 ? 10.869 4.774 -11.405 1.00 97.00 67 ARG A N 1
ATOM 534 C CA . ARG A 1 67 ? 10.992 3.708 -10.400 1.00 97.00 67 ARG A CA 1
ATOM 535 C C . ARG A 1 67 ? 11.079 4.277 -8.986 1.00 97.00 67 ARG A C 1
ATOM 537 O O . ARG A 1 67 ? 10.377 3.812 -8.086 1.00 97.00 67 ARG A O 1
ATOM 544 N N . LYS A 1 68 ? 11.917 5.297 -8.772 1.00 97.50 68 LYS A N 1
ATOM 545 C CA . LYS A 1 68 ? 12.041 5.977 -7.473 1.00 97.50 68 LYS A CA 1
ATOM 546 C C . LYS A 1 68 ? 10.728 6.659 -7.070 1.00 97.50 68 LYS A C 1
ATOM 548 O O . LYS A 1 68 ? 10.324 6.556 -5.910 1.00 97.50 68 LYS A O 1
ATOM 553 N N . GLY A 1 69 ? 10.054 7.318 -8.012 1.00 97.88 69 GLY A N 1
ATOM 554 C CA . GLY A 1 69 ? 8.767 7.980 -7.791 1.00 97.88 69 GLY A CA 1
ATOM 555 C C . GLY A 1 69 ? 7.667 7.007 -7.361 1.00 97.88 69 GLY A C 1
ATOM 556 O O . GLY A 1 69 ? 7.014 7.225 -6.335 1.00 97.88 69 GLY A O 1
ATOM 557 N N . VAL A 1 70 ? 7.514 5.904 -8.097 1.00 97.69 70 VAL A N 1
ATOM 558 C CA . VAL A 1 70 ? 6.518 4.858 -7.823 1.00 97.69 70 VAL A CA 1
ATOM 559 C C . VAL A 1 70 ? 6.802 4.158 -6.496 1.00 97.69 70 VAL A C 1
ATOM 561 O O . VAL A 1 70 ? 5.903 4.073 -5.659 1.00 97.69 70 VAL A O 1
ATOM 564 N N . ARG A 1 71 ? 8.054 3.755 -6.231 1.00 97.00 71 ARG A N 1
ATOM 565 C CA . ARG A 1 71 ? 8.443 3.156 -4.938 1.00 97.00 71 ARG A CA 1
ATOM 566 C C . ARG A 1 71 ? 8.140 4.089 -3.767 1.00 97.00 71 ARG A C 1
ATOM 568 O O . ARG A 1 71 ? 7.533 3.672 -2.786 1.00 97.00 71 ARG A O 1
ATOM 575 N N . GLY A 1 72 ? 8.467 5.376 -3.895 1.00 97.88 72 GLY A N 1
ATOM 576 C CA . GLY A 1 72 ? 8.133 6.370 -2.874 1.00 97.88 72 GLY A CA 1
ATOM 577 C C . GLY A 1 72 ? 6.623 6.518 -2.647 1.00 97.88 72 GLY A C 1
ATOM 578 O O . GLY A 1 72 ? 6.184 6.712 -1.511 1.00 97.88 72 GLY A O 1
ATOM 579 N N . ALA A 1 73 ? 5.811 6.413 -3.703 1.00 97.19 73 ALA A N 1
ATOM 580 C CA . ALA A 1 73 ? 4.354 6.431 -3.587 1.00 97.19 73 ALA A CA 1
ATOM 581 C C . ALA A 1 73 ? 3.814 5.184 -2.867 1.00 97.19 73 ALA A C 1
ATOM 583 O O . ALA A 1 73 ? 2.976 5.337 -1.976 1.00 97.19 73 ALA A O 1
ATOM 584 N N . ILE A 1 74 ? 4.329 3.991 -3.189 1.00 97.44 74 ILE A N 1
ATOM 585 C CA . ILE A 1 74 ? 3.996 2.734 -2.498 1.00 97.44 74 ILE A CA 1
ATOM 586 C C . ILE A 1 74 ? 4.285 2.870 -1.002 1.00 97.44 74 ILE A C 1
ATOM 588 O O . ILE A 1 74 ? 3.366 2.735 -0.197 1.00 97.44 74 ILE A O 1
ATOM 592 N N . THR A 1 75 ? 5.501 3.278 -0.622 1.00 97.44 75 THR A N 1
ATOM 593 C CA . THR A 1 75 ? 5.877 3.428 0.793 1.00 97.44 75 THR A CA 1
ATOM 594 C C . THR A 1 75 ? 4.959 4.399 1.546 1.00 97.44 75 THR A C 1
ATOM 596 O O . THR A 1 75 ? 4.594 4.155 2.698 1.00 97.44 75 THR A O 1
ATOM 599 N N . ARG A 1 76 ? 4.547 5.516 0.924 1.00 97.81 76 ARG A N 1
ATOM 600 C CA . ARG A 1 76 ? 3.598 6.459 1.549 1.00 97.81 76 ARG A CA 1
ATOM 601 C C . ARG A 1 76 ? 2.217 5.833 1.752 1.00 97.81 76 ARG A C 1
ATOM 603 O O . ARG A 1 76 ? 1.611 6.026 2.808 1.00 97.81 76 ARG A O 1
ATOM 610 N N . LEU A 1 77 ? 1.724 5.088 0.763 1.00 96.75 77 LEU A N 1
ATOM 611 C CA . LEU A 1 77 ? 0.437 4.399 0.848 1.00 96.75 77 LEU A CA 1
ATOM 612 C C . LEU A 1 77 ? 0.460 3.284 1.898 1.00 96.75 77 LEU A C 1
ATOM 614 O O . LEU A 1 77 ? -0.487 3.172 2.674 1.00 96.75 77 LEU A O 1
ATOM 618 N N . GLU A 1 78 ? 1.543 2.514 1.980 1.00 96.38 78 GLU A N 1
ATOM 619 C CA . GLU A 1 78 ? 1.735 1.470 2.992 1.00 96.38 78 GLU A CA 1
ATOM 620 C C . GLU A 1 78 ? 1.759 2.042 4.405 1.00 96.38 78 GLU A C 1
ATOM 622 O O . GLU A 1 78 ? 1.020 1.569 5.267 1.00 96.38 78 GLU A O 1
ATOM 627 N N . LYS A 1 79 ? 2.523 3.118 4.638 1.00 97.44 79 LYS A N 1
ATOM 628 C CA . LYS A 1 79 ? 2.520 3.818 5.933 1.00 97.44 79 LYS A CA 1
ATOM 629 C C . LYS A 1 79 ? 1.112 4.275 6.319 1.00 97.44 79 LYS A C 1
ATOM 631 O O . LYS A 1 79 ? 0.690 4.096 7.460 1.00 97.44 79 LYS A O 1
ATOM 636 N N . SER A 1 80 ? 0.358 4.828 5.366 1.00 95.25 80 SER A N 1
ATOM 637 C CA . SER A 1 80 ? -1.037 5.225 5.588 1.00 95.25 80 SER A CA 1
ATOM 638 C C . SER A 1 80 ? -1.930 4.025 5.930 1.00 95.25 80 SER A C 1
ATOM 640 O O . SER A 1 80 ? -2.720 4.094 6.878 1.00 95.25 80 SER A O 1
ATOM 642 N N . ARG A 1 81 ? -1.770 2.906 5.207 1.00 95.56 81 ARG A N 1
ATOM 643 C CA . ARG A 1 81 ? -2.515 1.661 5.432 1.00 95.56 81 ARG A CA 1
ATOM 644 C C . ARG A 1 81 ? -2.250 1.125 6.834 1.00 95.56 81 ARG A C 1
ATOM 646 O O . ARG A 1 81 ? -3.198 0.979 7.596 1.00 95.56 81 ARG A O 1
ATOM 653 N N . LEU A 1 82 ? -0.985 0.947 7.209 1.00 94.06 82 LEU A N 1
ATOM 654 C CA . LEU A 1 82 ? -0.577 0.425 8.517 1.00 94.06 82 LEU A CA 1
ATOM 655 C C . LEU A 1 82 ? -1.061 1.305 9.675 1.00 94.06 82 LEU A C 1
ATOM 657 O O . LEU A 1 82 ? -1.600 0.799 10.658 1.00 94.06 82 LEU A O 1
ATOM 661 N N . ASN A 1 83 ? -0.956 2.630 9.541 1.00 94.12 83 ASN A N 1
ATOM 662 C CA . ASN A 1 83 ? -1.483 3.557 10.544 1.00 94.12 83 ASN A CA 1
ATOM 663 C C . ASN A 1 83 ? -3.002 3.421 10.704 1.00 94.12 83 ASN A C 1
ATOM 665 O O . ASN A 1 83 ? -3.526 3.492 11.819 1.00 94.12 83 ASN A O 1
ATOM 669 N N . ARG A 1 84 ? -3.733 3.223 9.600 1.00 91.38 84 ARG A N 1
ATOM 670 C CA . ARG A 1 84 ? -5.178 2.990 9.646 1.00 91.38 84 ARG A CA 1
ATOM 671 C C . ARG A 1 84 ? -5.503 1.640 10.280 1.00 91.38 84 ARG A C 1
ATOM 673 O O . ARG A 1 84 ? -6.403 1.596 11.113 1.00 91.38 84 ARG A O 1
ATOM 680 N N . GLU A 1 85 ? -4.774 0.584 9.929 1.00 92.88 85 GLU A N 1
ATOM 681 C CA . GLU A 1 85 ? -4.923 -0.750 10.522 1.00 92.88 85 GLU A CA 1
ATOM 682 C C . GLU A 1 85 ? -4.735 -0.702 12.038 1.00 92.88 85 GLU A C 1
ATOM 684 O O . GLU A 1 85 ? -5.594 -1.196 12.766 1.00 92.88 85 GLU A O 1
ATOM 689 N N . ARG A 1 86 ? -3.683 -0.029 12.520 1.00 92.44 86 ARG A N 1
ATOM 690 C CA . ARG A 1 86 ? -3.432 0.148 13.955 1.00 92.44 86 ARG A CA 1
ATOM 691 C C . ARG A 1 86 ? -4.607 0.835 14.655 1.00 92.44 86 ARG A C 1
ATOM 693 O O . ARG A 1 86 ? -5.153 0.278 15.600 1.00 92.44 86 ARG A O 1
ATOM 700 N N . LYS A 1 87 ? -5.071 1.979 14.136 1.00 91.19 87 LYS A N 1
ATOM 701 C CA . LYS A 1 87 ? -6.226 2.706 14.703 1.00 91.19 87 LYS A CA 1
ATOM 702 C C . LYS A 1 87 ? -7.492 1.852 14.749 1.00 91.19 87 LYS A C 1
ATOM 704 O O . LYS A 1 87 ? -8.263 1.926 15.700 1.00 91.19 87 LYS A O 1
ATOM 709 N N . VAL A 1 88 ? -7.735 1.064 13.704 1.00 91.88 88 VAL A N 1
ATOM 710 C CA . VAL A 1 88 ? -8.907 0.187 13.622 1.00 91.88 88 VAL A CA 1
ATOM 711 C C . VAL A 1 88 ? -8.819 -0.943 14.654 1.00 91.88 88 VAL A C 1
ATOM 713 O O . VAL A 1 88 ? -9.817 -1.223 15.315 1.00 91.88 88 VAL A O 1
ATOM 716 N N . ARG A 1 89 ? -7.635 -1.538 14.846 1.00 89.25 89 ARG A N 1
ATOM 717 C CA . ARG A 1 89 ? -7.398 -2.560 15.879 1.00 89.25 89 ARG A CA 1
ATOM 718 C C . ARG A 1 89 ? -7.561 -1.995 17.289 1.00 89.25 89 ARG A C 1
ATOM 720 O O . ARG A 1 89 ? -8.306 -2.565 18.072 1.00 89.25 89 ARG A O 1
ATOM 727 N N . GLU A 1 90 ? -6.957 -0.848 17.587 1.00 90.75 90 GLU A N 1
ATOM 728 C CA . GLU A 1 90 ? -7.096 -0.183 18.893 1.00 90.75 90 GLU A CA 1
ATOM 729 C C . GLU A 1 90 ? -8.562 0.123 19.230 1.00 90.75 90 GLU A C 1
ATOM 731 O O . GLU A 1 90 ? -9.017 -0.106 20.348 1.00 90.75 90 GLU A O 1
ATOM 736 N N . MET A 1 91 ? -9.334 0.604 18.252 1.00 88.69 91 MET A N 1
ATOM 737 C CA . MET A 1 91 ? -10.764 0.864 18.434 1.00 88.69 91 MET A CA 1
ATOM 738 C C . MET A 1 91 ? -11.577 -0.415 18.642 1.00 88.69 91 MET A C 1
ATOM 740 O O . MET A 1 91 ? -12.575 -0.379 19.359 1.00 88.69 91 MET A O 1
ATOM 744 N N . ALA A 1 92 ? -11.191 -1.523 18.006 1.00 88.25 92 ALA A N 1
ATOM 745 C CA . ALA A 1 92 ? -11.837 -2.815 18.207 1.00 88.25 92 ALA A CA 1
ATOM 746 C C . ALA A 1 92 ? -11.583 -3.341 19.626 1.00 88.25 92 ALA A C 1
ATOM 748 O O . ALA A 1 92 ? -12.544 -3.670 20.315 1.00 88.25 92 ALA A O 1
ATOM 749 N N . LEU A 1 93 ? -10.331 -3.299 20.092 1.00 89.56 93 LEU A N 1
ATOM 750 C CA . LEU A 1 93 ? -9.954 -3.714 21.447 1.00 89.56 93 LEU A CA 1
ATOM 751 C C . LEU A 1 93 ? -10.694 -2.898 22.516 1.00 89.56 93 LEU A C 1
ATOM 753 O O . LEU A 1 93 ? -11.338 -3.469 23.387 1.00 89.56 93 LEU A O 1
ATOM 757 N N . LYS A 1 94 ? -10.726 -1.564 22.385 1.00 91.06 94 LYS A N 1
ATOM 758 C CA . LYS A 1 94 ? -11.474 -0.691 23.312 1.00 91.06 94 LYS A CA 1
ATOM 759 C C . LYS A 1 94 ? -12.976 -0.977 23.337 1.00 91.06 94 LYS A C 1
ATOM 761 O O . LYS A 1 94 ? -13.641 -0.727 24.339 1.00 91.06 94 LYS A O 1
ATOM 766 N N . LYS A 1 95 ? -13.553 -1.419 22.216 1.00 89.12 95 LYS A N 1
ATOM 767 C CA . LYS A 1 95 ? -14.971 -1.807 22.163 1.00 89.12 95 LYS A CA 1
ATOM 768 C C . LYS A 1 95 ? -15.209 -3.146 22.845 1.00 89.12 95 LYS A C 1
ATOM 770 O O . LYS A 1 95 ? -16.235 -3.285 23.498 1.00 89.12 95 LYS A O 1
ATOM 775 N N . GLU A 1 96 ? -14.291 -4.090 22.683 1.00 87.94 96 GLU A N 1
ATOM 776 C CA . GLU A 1 96 ? -14.350 -5.396 23.333 1.00 87.94 96 GLU A CA 1
ATOM 777 C C . GLU A 1 96 ? -14.211 -5.266 24.855 1.00 87.94 96 GLU A C 1
ATOM 779 O O . GLU A 1 96 ? -15.039 -5.798 25.584 1.00 87.94 96 GLU A O 1
ATOM 784 N N . GLU A 1 97 ? -13.252 -4.472 25.330 1.00 90.00 97 GLU A N 1
ATOM 785 C CA . GLU A 1 97 ? -13.059 -4.174 26.756 1.00 90.00 97 GLU A CA 1
ATOM 786 C C . GLU A 1 97 ? -14.321 -3.559 27.381 1.00 90.00 97 GLU A C 1
ATOM 788 O O . GLU A 1 97 ? -14.845 -4.064 28.368 1.00 90.00 97 GLU A O 1
ATOM 793 N N . LYS A 1 98 ? -14.906 -2.543 26.732 1.00 90.75 98 LYS A N 1
ATOM 794 C CA . LYS A 1 98 ? -16.178 -1.946 27.178 1.00 90.75 98 LYS A CA 1
ATOM 795 C C . LYS A 1 98 ? -17.364 -2.905 27.107 1.00 90.75 98 LYS A C 1
ATOM 797 O O . LYS A 1 98 ? -18.353 -2.700 27.810 1.00 90.75 98 LYS A O 1
ATOM 802 N N . ALA A 1 99 ? -17.341 -3.880 26.201 1.00 88.88 99 ALA A N 1
ATOM 803 C CA . ALA A 1 99 ? -18.391 -4.889 26.117 1.00 88.88 99 ALA A CA 1
ATOM 804 C C . ALA A 1 99 ? -18.294 -5.860 27.299 1.00 88.88 99 ALA A C 1
ATOM 806 O O . ALA A 1 99 ? -19.314 -6.087 27.946 1.00 88.88 99 ALA A O 1
ATOM 807 N N . LYS A 1 100 ? -17.079 -6.318 27.627 1.00 90.12 100 LYS A N 1
ATOM 808 C CA . LYS A 1 100 ? -16.790 -7.163 28.795 1.00 90.12 100 LYS A CA 1
ATOM 809 C C . LYS A 1 100 ? -17.147 -6.463 30.105 1.00 90.12 100 LYS A C 1
ATOM 811 O O . LYS A 1 100 ? -17.936 -6.993 30.869 1.00 90.12 100 LYS A O 1
ATOM 816 N N . GLU A 1 101 ? -16.730 -5.211 30.293 1.00 88.94 101 GLU A N 1
ATOM 817 C CA . GLU A 1 101 ? -17.089 -4.417 31.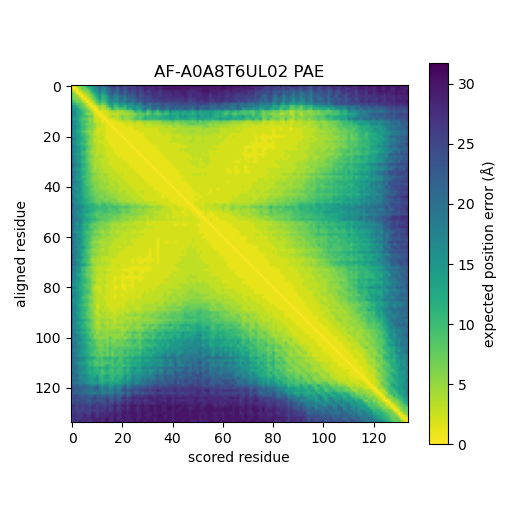483 1.00 88.94 101 GLU A CA 1
ATOM 818 C C . GLU A 1 101 ? -18.619 -4.294 31.662 1.00 88.94 101 GLU A C 1
ATOM 820 O O . GLU A 1 101 ? -19.163 -4.346 32.767 1.00 88.94 101 GLU A O 1
ATOM 825 N N . ARG A 1 102 ? -19.363 -4.141 30.556 1.00 88.62 102 ARG A N 1
ATOM 826 C CA . ARG A 1 102 ? -20.834 -4.101 30.592 1.00 88.62 102 ARG A CA 1
ATOM 827 C C . ARG A 1 102 ? -21.453 -5.451 30.926 1.00 88.62 102 ARG A C 1
ATOM 829 O O . ARG A 1 102 ? -22.524 -5.463 31.531 1.00 88.62 102 ARG A O 1
ATOM 836 N N . GLU A 1 103 ? -20.853 -6.539 30.469 1.00 89.31 103 GLU A N 1
ATOM 837 C CA . GLU A 1 103 ? -21.286 -7.904 30.753 1.00 89.31 103 GLU A CA 1
ATOM 838 C C . GLU A 1 103 ? -21.049 -8.239 32.226 1.00 89.31 103 GLU A C 1
ATOM 840 O O . GLU A 1 103 ? -22.012 -8.525 32.932 1.00 89.31 103 GLU A O 1
ATOM 845 N N . GLU A 1 104 ? -19.842 -7.996 32.736 1.00 89.75 104 GLU A N 1
ATOM 846 C CA . GLU A 1 104 ? -19.492 -8.150 34.153 1.00 89.75 104 GLU A CA 1
ATOM 847 C C . GLU A 1 104 ? -20.413 -7.319 35.059 1.00 89.75 104 GLU A C 1
ATOM 849 O O . GLU A 1 104 ? -20.935 -7.803 36.062 1.00 89.75 104 GLU A O 1
ATOM 854 N N . ARG A 1 105 ? -20.723 -6.070 34.680 1.00 84.69 105 ARG A N 1
ATOM 855 C CA . ARG A 1 105 ? -21.667 -5.234 35.441 1.00 84.69 105 ARG A CA 1
ATOM 856 C C . ARG A 1 105 ? -23.099 -5.777 35.418 1.00 84.69 105 ARG A C 1
ATOM 858 O O . ARG A 1 105 ? -23.859 -5.539 36.360 1.00 84.69 105 ARG A O 1
ATOM 865 N N . LYS A 1 106 ? -23.518 -6.450 34.341 1.00 88.50 106 LYS A N 1
ATOM 866 C CA . LYS A 1 106 ? -24.827 -7.120 34.282 1.00 88.50 106 LYS A CA 1
ATOM 867 C C . LYS A 1 106 ? -24.837 -8.363 35.162 1.00 88.50 106 LYS A C 1
ATOM 869 O O . LYS A 1 106 ? -25.812 -8.544 35.886 1.00 88.50 106 LYS A O 1
ATOM 874 N N . GLU A 1 107 ? -23.774 -9.157 35.128 1.00 89.06 107 GLU A N 1
ATOM 875 C CA . GLU A 1 107 ? -23.616 -10.351 35.961 1.00 89.06 107 GLU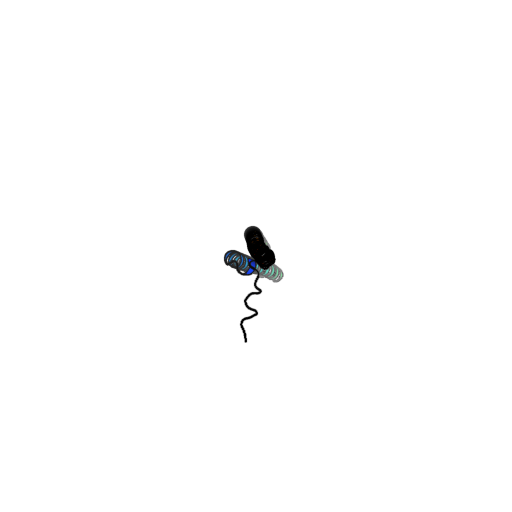 A CA 1
ATOM 876 C C . GLU A 1 107 ? -23.599 -9.993 37.450 1.00 89.06 107 GLU A C 1
ATOM 878 O O . GLU A 1 107 ? -24.391 -10.534 38.215 1.00 89.06 107 GLU A O 1
ATOM 883 N N . GLN A 1 108 ? -22.826 -8.981 37.857 1.00 85.62 108 GLN A N 1
ATOM 884 C CA . GLN A 1 108 ? -22.821 -8.485 39.240 1.00 85.62 108 GLN A CA 1
ATOM 885 C C . GLN A 1 108 ? -24.212 -8.031 39.702 1.00 85.62 108 GLN A C 1
ATOM 887 O O . GLN A 1 108 ? -24.650 -8.364 40.801 1.00 85.62 108 GLN A O 1
ATOM 892 N N . ARG A 1 109 ? -24.951 -7.307 38.848 1.00 85.12 109 ARG A N 1
ATOM 893 C CA . ARG A 1 109 ? -26.337 -6.903 39.144 1.00 85.12 109 ARG A CA 1
ATOM 894 C C . ARG A 1 109 ? -27.293 -8.091 39.235 1.00 85.12 109 ARG A C 1
ATOM 896 O O . ARG A 1 109 ? -28.294 -7.993 39.943 1.00 85.12 109 ARG A O 1
ATOM 903 N N . ALA A 1 110 ? -27.051 -9.159 38.480 1.00 88.50 110 ALA A N 1
ATOM 904 C CA . ALA A 1 110 ? -27.855 -10.374 38.543 1.00 88.50 110 ALA A CA 1
ATOM 905 C C . ALA A 1 110 ? -27.613 -11.109 39.868 1.00 88.50 110 ALA A C 1
ATOM 907 O O . ALA A 1 110 ? -28.575 -11.369 40.587 1.00 88.50 110 ALA A O 1
ATOM 908 N N . LEU A 1 111 ? -26.347 -11.303 40.245 1.00 88.31 111 LEU A N 1
ATOM 909 C CA . LEU A 1 111 ? -25.952 -11.925 41.512 1.00 88.31 111 LEU A CA 1
ATOM 910 C C . LEU A 1 111 ? -26.447 -11.129 42.729 1.00 88.31 111 LEU A C 1
ATOM 912 O O . LEU A 1 111 ? -26.986 -11.703 43.672 1.00 88.31 111 LEU A O 1
ATOM 916 N N . GLU A 1 112 ? -26.351 -9.795 42.704 1.00 84.69 112 GLU A N 1
ATOM 917 C CA . GLU A 1 112 ? -26.879 -8.953 43.787 1.00 84.69 112 GLU A CA 1
ATOM 918 C C . GLU A 1 112 ? -28.404 -9.102 43.935 1.00 84.69 112 GLU A C 1
ATOM 920 O O . GLU A 1 112 ? -28.935 -9.145 45.048 1.00 84.69 112 GLU A O 1
ATOM 925 N N . LYS A 1 113 ? -29.132 -9.207 42.815 1.00 86.69 113 LYS A N 1
ATOM 926 C CA . LYS A 1 113 ? -30.581 -9.448 42.835 1.00 86.69 113 LYS A CA 1
ATOM 927 C C . LYS A 1 113 ? -30.927 -10.827 43.386 1.00 86.69 113 LYS A C 1
ATOM 929 O O . LYS A 1 113 ? -31.922 -10.923 44.102 1.00 86.69 113 LYS A O 1
ATOM 934 N N . GLU A 1 114 ? -30.165 -11.863 43.049 1.00 82.38 114 GLU A N 1
ATOM 935 C CA . GLU A 1 114 ? -30.366 -13.211 43.594 1.00 82.38 114 GLU A CA 1
ATOM 936 C C . GLU A 1 114 ? -30.108 -13.243 45.098 1.00 82.38 114 GLU A C 1
ATOM 938 O O . GLU A 1 114 ? -31.008 -13.617 45.847 1.00 82.38 114 GLU A O 1
ATOM 943 N N . ARG A 1 115 ? -28.982 -12.691 45.561 1.00 84.00 115 ARG A N 1
ATOM 944 C CA . ARG A 1 115 ? -28.681 -12.587 46.995 1.00 84.00 115 ARG A CA 1
ATOM 945 C C . ARG A 1 115 ? -29.775 -11.848 47.774 1.00 84.00 115 ARG A C 1
ATOM 947 O O . ARG A 1 115 ? -30.215 -12.306 48.824 1.00 84.00 115 ARG A O 1
ATOM 954 N N . ARG A 1 116 ? -30.286 -10.725 47.248 1.00 79.75 116 ARG A N 1
ATOM 955 C CA . ARG A 1 116 ? -31.408 -9.996 47.879 1.00 79.75 116 ARG A CA 1
ATOM 956 C C . ARG A 1 116 ? -32.706 -10.806 47.915 1.00 79.75 116 ARG A C 1
ATOM 958 O O . ARG A 1 116 ? -33.527 -10.584 48.804 1.00 79.75 116 ARG A O 1
ATOM 965 N N . LYS A 1 117 ? -32.949 -11.688 46.939 1.00 80.44 117 LYS A N 1
ATOM 966 C CA . LYS A 1 117 ? -34.109 -12.594 46.961 1.00 80.44 117 LYS A CA 1
ATOM 967 C C . LYS A 1 117 ? -33.936 -13.676 48.025 1.00 80.44 117 LYS A C 1
ATOM 969 O O . LYS A 1 117 ? -34.894 -13.926 48.750 1.00 80.44 117 LYS A O 1
ATOM 974 N N . GLU A 1 118 ? -32.745 -14.254 48.152 1.00 76.81 118 GLU A N 1
ATOM 975 C CA . GLU A 1 118 ? -32.430 -15.247 49.187 1.00 76.81 118 GLU A CA 1
ATOM 976 C C . GLU A 1 118 ? -32.561 -14.661 50.599 1.00 76.81 118 GLU A C 1
ATOM 978 O O . GLU A 1 118 ? -33.276 -15.230 51.420 1.00 76.81 118 GLU A O 1
ATOM 983 N N . GLU A 1 119 ? -31.997 -13.473 50.857 1.00 69.50 119 GLU A N 1
ATOM 984 C CA . GLU A 1 119 ? -32.122 -12.773 52.151 1.00 69.50 119 GLU A CA 1
ATOM 985 C C . GLU A 1 119 ? -33.582 -12.432 52.515 1.00 69.50 119 GLU A C 1
ATOM 987 O O . GLU A 1 119 ? -33.966 -12.431 53.686 1.00 69.50 119 GLU A O 1
ATOM 992 N N . ARG A 1 120 ? -34.432 -12.138 51.521 1.00 72.19 120 ARG A N 1
ATOM 993 C CA . ARG A 1 120 ? -35.872 -11.912 51.742 1.00 72.19 120 ARG A CA 1
ATOM 994 C C . ARG A 1 120 ? -36.633 -13.214 51.980 1.00 72.19 120 ARG A C 1
ATOM 996 O O . ARG A 1 120 ? -37.580 -13.218 52.760 1.00 72.19 120 ARG A O 1
ATOM 1003 N N . GLY A 1 121 ? -36.241 -14.296 51.310 1.00 68.69 121 GLY A N 1
ATOM 1004 C CA . GLY A 1 121 ? -36.823 -15.623 51.496 1.00 68.69 121 GLY A CA 1
ATOM 1005 C C . GLY A 1 121 ? -36.531 -16.203 52.881 1.00 68.69 121 GLY A C 1
ATOM 1006 O O . GLY A 1 121 ? -37.431 -16.763 53.498 1.00 68.69 121 GLY A O 1
ATOM 1007 N N . SER A 1 122 ? -35.315 -16.012 53.402 1.00 62.09 122 SER A N 1
ATOM 1008 C CA . SER A 1 122 ? -34.931 -16.462 54.747 1.00 62.09 122 SER A CA 1
ATOM 1009 C C . SER A 1 122 ? -35.606 -15.655 55.859 1.00 62.09 122 SER A C 1
ATOM 1011 O O . SER A 1 122 ? -36.123 -16.251 56.799 1.00 62.09 122 SER A O 1
ATOM 1013 N N . LYS A 1 123 ? -35.733 -14.325 55.722 1.00 59.19 123 LYS A N 1
ATOM 1014 C CA . LYS A 1 123 ? -36.519 -13.500 56.666 1.00 59.19 123 LYS A CA 1
ATOM 1015 C C . LYS A 1 123 ? -37.993 -13.895 56.744 1.00 59.19 123 LYS A C 1
ATOM 1017 O O . LYS A 1 123 ? -38.587 -13.805 57.810 1.00 59.19 123 LYS A O 1
ATOM 1022 N N . LYS A 1 124 ? -38.585 -14.325 55.626 1.00 57.25 124 LYS A N 1
ATOM 1023 C CA . LYS A 1 124 ? -39.990 -14.749 55.582 1.00 57.25 124 LYS A CA 1
ATOM 1024 C C . LYS A 1 124 ? -40.218 -16.140 56.191 1.00 57.25 124 LYS A C 1
ATOM 1026 O O . LYS A 1 124 ? -41.338 -16.414 56.585 1.00 57.25 124 LYS A O 1
ATOM 1031 N N . LYS A 1 125 ? -39.180 -16.987 56.257 1.00 53.97 125 LYS A N 1
ATOM 1032 C CA . LYS A 1 125 ? -39.216 -18.284 56.956 1.00 53.97 125 LYS A CA 1
ATOM 1033 C C . LYS A 1 125 ? -38.977 -18.152 58.462 1.00 53.97 125 LYS A C 1
ATOM 1035 O O . LYS A 1 125 ? -39.656 -18.819 59.220 1.00 53.97 125 LYS A O 1
ATOM 1040 N N . GLY A 1 126 ? -38.075 -17.264 58.888 1.00 49.88 126 GLY A N 1
ATOM 1041 C CA . GLY A 1 126 ? -37.865 -17.002 60.320 1.00 49.88 126 GLY A CA 1
ATOM 1042 C C . GLY A 1 126 ? -39.068 -16.326 60.988 1.00 49.88 126 GLY A C 1
ATOM 1043 O O . GLY A 1 126 ? -39.397 -16.649 62.112 1.00 49.88 126 GLY A O 1
ATOM 1044 N N . ALA A 1 127 ? -39.785 -15.451 60.273 1.00 47.84 127 ALA A N 1
ATOM 1045 C CA . ALA A 1 127 ? -41.003 -14.823 60.798 1.00 47.84 127 ALA A CA 1
ATOM 1046 C C . ALA A 1 127 ? -42.229 -15.757 60.846 1.00 47.84 127 ALA A C 1
ATOM 1048 O O . ALA A 1 127 ? -43.235 -15.382 61.428 1.00 47.84 127 ALA A O 1
ATOM 1049 N N . SER A 1 128 ? -42.175 -16.933 60.208 1.00 47.44 128 SER A N 1
ATOM 1050 C CA . SER A 1 128 ? -43.256 -17.929 60.252 1.00 47.44 128 SER A CA 1
ATOM 1051 C C . SER A 1 128 ? -43.013 -19.049 61.267 1.00 47.44 128 SER A C 1
ATOM 1053 O O . SER A 1 128 ? -43.827 -19.956 61.334 1.00 47.44 128 SER A O 1
ATOM 1055 N N . GLU A 1 129 ? -41.891 -19.034 61.993 1.00 49.88 129 GLU A N 1
ATOM 1056 C CA . GLU A 1 129 ? -41.607 -19.991 63.078 1.00 49.88 129 GLU A CA 1
ATOM 1057 C C . GLU A 1 129 ? -41.900 -19.399 64.474 1.00 49.88 129 GLU A C 1
ATOM 1059 O O . GLU A 1 129 ? -41.952 -20.153 65.436 1.00 49.88 129 GLU A O 1
ATOM 1064 N N . ASP A 1 130 ? -42.164 -18.088 64.579 1.00 47.19 130 ASP A N 1
ATOM 1065 C CA . ASP A 1 130 ? -42.436 -17.378 65.846 1.00 47.19 130 ASP A CA 1
ATOM 1066 C C . ASP A 1 130 ? -43.940 -17.061 66.082 1.00 47.19 130 ASP A C 1
ATOM 1068 O O . ASP A 1 130 ? -44.269 -16.359 67.035 1.00 47.19 130 ASP A O 1
ATOM 1072 N N . GLU A 1 131 ? -44.867 -17.538 65.235 1.00 49.22 131 GLU A N 1
ATOM 1073 C CA . GLU A 1 131 ? -46.326 -17.293 65.378 1.00 49.22 131 GLU A CA 1
ATOM 1074 C C . GLU A 1 131 ? -47.153 -18.546 65.763 1.00 49.22 131 GLU A C 1
ATOM 1076 O O . GLU A 1 131 ? -48.379 -18.486 65.736 1.00 49.22 131 GLU A O 1
ATOM 1081 N N . ASP A 1 132 ? -46.519 -19.653 66.174 1.00 47.47 132 ASP A N 1
ATOM 1082 C CA . ASP A 1 132 ? -47.201 -20.906 66.570 1.00 47.47 132 ASP A CA 1
ATOM 1083 C C . ASP A 1 132 ? -46.949 -21.306 68.053 1.00 47.47 132 ASP A C 1
ATOM 1085 O O . ASP A 1 132 ? -46.830 -22.489 68.375 1.00 47.47 132 ASP A O 1
ATOM 1089 N N . GLU A 1 133 ? -46.873 -20.343 68.980 1.00 47.44 133 GLU A N 1
ATOM 1090 C CA . GLU A 1 133 ? -46.989 -20.603 70.430 1.00 47.44 133 GLU A CA 1
ATOM 1091 C C . GLU A 1 133 ? -48.098 -19.728 71.043 1.00 47.44 133 GLU A C 1
ATOM 1093 O O . GLU A 1 133 ? -47.827 -18.642 71.545 1.00 47.44 133 GLU A O 1
ATOM 1098 N N . ASP A 1 134 ? -49.343 -20.212 70.998 1.00 47.66 134 ASP A N 1
ATOM 1099 C CA . ASP A 1 134 ? -50.435 -19.843 71.921 1.00 47.66 134 ASP A CA 1
ATOM 1100 C C . ASP A 1 134 ? -51.352 -21.058 72.166 1.00 47.66 134 ASP A C 1
ATOM 1102 O O . ASP A 1 134 ? -51.776 -21.709 71.179 1.00 47.66 134 ASP A O 1
#

Sequence (134 aa):
MARADKDKTSIVERDRKIKKLTKMIKTKEKELDIIEAKAERAKAQVARGDMSKGDYQRLNIELARDRKGVRGAITRLEKSRLNRERKVREMALKKEEKAKEREERKEQRALEKERRKEERGSKKKGASEDEDED